Protein AF-A0A6G3XF36-F1 (afdb_monomer_lite)

InterPro domains:
  IPR011009 Protein kinase-like domain superfamily [SSF56112] (4-72)

Structure (mmCIF, N/CA/C/O backbone):
data_AF-A0A6G3XF36-F1
#
_entry.id   AF-A0A6G3XF36-F1
#
loop_
_atom_site.group_PDB
_atom_site.id
_atom_site.type_symbol
_atom_site.label_atom_id
_atom_site.label_alt_id
_atom_site.label_comp_id
_atom_site.label_asym_id
_atom_site.label_entity_id
_atom_site.label_seq_id
_atom_site.pdbx_PDB_ins_code
_atom_site.Cartn_x
_atom_site.Cartn_y
_atom_site.Cartn_z
_atom_site.occupancy
_atom_site.B_iso_or_equiv
_atom_site.auth_seq_id
_atom_site.auth_comp_id
_atom_site.auth_asym_id
_atom_site.auth_atom_id
_atom_site.pdbx_PDB_model_num
ATOM 1 N N . ARG A 1 1 ? -10.687 9.687 1.560 1.00 90.62 1 ARG A N 1
ATOM 2 C CA . ARG A 1 1 ? -11.734 8.916 2.274 1.00 90.62 1 ARG A CA 1
ATOM 3 C C . ARG A 1 1 ? -12.211 7.832 1.329 1.00 90.62 1 ARG A C 1
ATOM 5 O O . ARG A 1 1 ? -12.263 8.117 0.138 1.00 90.62 1 ARG A O 1
ATOM 12 N N . ASP A 1 2 ? -12.507 6.637 1.833 1.00 94.19 2 ASP A N 1
ATOM 13 C CA . ASP A 1 2 ? -13.164 5.598 1.037 1.00 94.19 2 ASP A CA 1
ATOM 14 C C . ASP A 1 2 ? -14.564 6.102 0.657 1.00 94.19 2 ASP A C 1
ATOM 16 O O . ASP A 1 2 ? -15.322 6.560 1.512 1.00 94.19 2 ASP A O 1
ATOM 20 N N . THR A 1 3 ? -14.885 6.094 -0.633 1.00 94.31 3 THR A N 1
ATOM 21 C CA . THR A 1 3 ? -16.155 6.617 -1.152 1.00 94.31 3 THR A CA 1
ATOM 22 C C . THR A 1 3 ? -17.332 5.672 -0.910 1.00 94.31 3 THR A C 1
ATOM 24 O O . THR A 1 3 ? -18.476 6.113 -0.978 1.00 94.31 3 THR A O 1
ATOM 27 N N . ARG A 1 4 ? -17.069 4.396 -0.602 1.00 94.94 4 ARG A N 1
ATOM 28 C CA . ARG A 1 4 ? -18.076 3.357 -0.338 1.00 94.94 4 ARG A CA 1
ATOM 29 C C . ARG A 1 4 ? -18.531 3.366 1.119 1.00 94.94 4 ARG A C 1
ATOM 31 O O . ARG A 1 4 ? -19.695 3.096 1.394 1.00 94.94 4 ARG A O 1
ATOM 38 N N . THR A 1 5 ? -17.617 3.665 2.043 1.00 94.88 5 THR A N 1
ATOM 39 C CA . THR A 1 5 ? -17.863 3.585 3.496 1.00 94.88 5 THR A CA 1
ATOM 40 C C . THR A 1 5 ? -17.775 4.934 4.212 1.00 94.88 5 THR A C 1
ATOM 42 O O . THR A 1 5 ? -18.265 5.072 5.328 1.00 94.88 5 THR A O 1
ATOM 45 N N . GLY A 1 6 ? -17.146 5.946 3.605 1.00 96.25 6 GLY A N 1
ATOM 46 C CA . GLY A 1 6 ? -16.864 7.241 4.237 1.00 96.25 6 GLY A CA 1
ATOM 47 C C . GLY A 1 6 ? -15.666 7.232 5.199 1.00 96.25 6 GLY A C 1
ATOM 48 O O . GLY A 1 6 ? -15.278 8.297 5.706 1.00 96.25 6 GLY A O 1
ATOM 49 N N . GLU A 1 7 ? -15.053 6.067 5.428 1.00 95.94 7 GLU A N 1
ATOM 50 C CA . GLU A 1 7 ? -13.922 5.896 6.340 1.00 95.94 7 GLU A CA 1
ATOM 51 C C . GLU A 1 7 ? -12.679 6.661 5.858 1.00 95.94 7 GLU A C 1
ATOM 53 O O . GLU A 1 7 ? -12.422 6.854 4.661 1.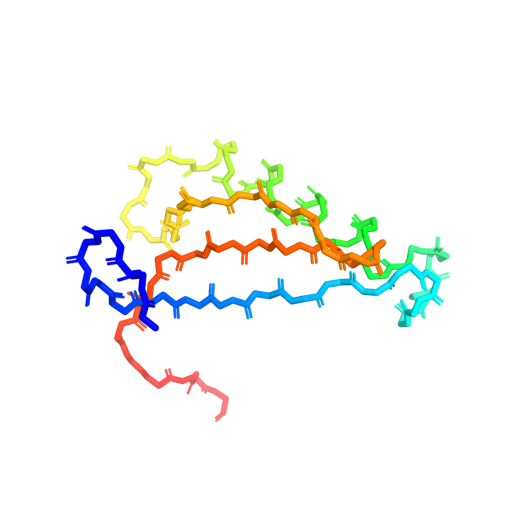00 95.94 7 GLU A O 1
ATOM 58 N N . GLN A 1 8 ? -11.882 7.137 6.814 1.00 97.69 8 GLN A N 1
ATOM 59 C CA . GLN A 1 8 ? -10.561 7.669 6.511 1.00 97.69 8 GLN A CA 1
ATOM 60 C C . GLN A 1 8 ? -9.598 6.505 6.270 1.00 97.69 8 GLN A C 1
ATOM 62 O O . GLN A 1 8 ? -9.598 5.520 7.002 1.00 97.69 8 GLN A O 1
ATOM 67 N N . VAL A 1 9 ? -8.774 6.636 5.237 1.00 97.88 9 VAL A N 1
ATOM 68 C CA . VAL A 1 9 ? -7.832 5.604 4.798 1.00 97.88 9 VAL A CA 1
ATOM 69 C C . VAL A 1 9 ? -6.497 6.246 4.455 1.00 97.88 9 VAL A C 1
ATOM 71 O O . VAL A 1 9 ? -6.443 7.443 4.152 1.00 97.88 9 VAL A O 1
ATOM 74 N N . VAL A 1 10 ? -5.438 5.446 4.485 1.00 97.62 10 VAL A N 1
ATOM 75 C CA . VAL A 1 10 ? -4.126 5.804 3.942 1.00 97.62 10 VAL A CA 1
ATOM 76 C C . VAL A 1 10 ? -4.000 5.161 2.570 1.00 97.62 10 VAL A C 1
ATOM 78 O O . VAL A 1 10 ? -4.203 3.959 2.433 1.00 97.62 10 VAL A O 1
ATOM 81 N N . LEU A 1 11 ? -3.668 5.963 1.562 1.00 97.56 11 LEU A N 1
ATOM 82 C CA . LEU A 1 11 ? -3.396 5.487 0.213 1.00 97.56 11 LEU A CA 1
ATOM 83 C C . LEU A 1 11 ? -1.890 5.550 -0.029 1.00 97.56 11 LEU A C 1
ATOM 85 O O . LEU A 1 11 ? -1.298 6.627 0.052 1.00 97.56 11 LEU A O 1
ATOM 89 N N . LYS A 1 12 ? -1.279 4.404 -0.321 1.00 98.38 12 LYS A N 1
ATOM 90 C CA . LYS A 1 12 ? 0.117 4.318 -0.750 1.00 98.38 12 LYS A CA 1
ATOM 91 C C . LYS A 1 12 ? 0.159 4.068 -2.247 1.00 98.38 12 LYS A C 1
ATOM 93 O O . LYS A 1 12 ? -0.512 3.159 -2.715 1.00 98.38 12 LYS A O 1
ATOM 98 N N . GLU A 1 13 ? 0.935 4.869 -2.968 1.00 98.44 13 GLU A N 1
ATOM 99 C CA . GLU A 1 13 ? 1.165 4.731 -4.409 1.00 98.44 13 GLU A CA 1
ATOM 100 C C . GLU A 1 13 ? 2.579 4.189 -4.647 1.00 98.44 13 GLU A C 1
ATOM 102 O O . GLU A 1 13 ? 3.557 4.742 -4.137 1.00 98.44 13 GLU A O 1
ATOM 107 N N . ALA A 1 14 ? 2.691 3.142 -5.457 1.00 98.19 14 ALA A N 1
ATOM 108 C CA . ALA A 1 14 ? 3.940 2.655 -6.013 1.00 98.19 14 ALA A CA 1
ATOM 109 C C . ALA A 1 14 ? 3.929 2.817 -7.530 1.00 98.19 14 ALA A C 1
ATOM 111 O O . ALA A 1 14 ? 3.060 2.304 -8.231 1.00 98.19 14 ALA A O 1
ATOM 112 N N . ARG A 1 15 ? 4.932 3.534 -8.032 1.00 97.69 15 ARG A N 1
ATOM 113 C CA . ARG A 1 15 ? 5.135 3.748 -9.464 1.00 97.69 15 ARG A CA 1
ATOM 114 C C . ARG A 1 15 ? 6.178 2.750 -9.966 1.00 97.69 15 ARG A C 1
ATOM 116 O O . ARG A 1 15 ? 7.235 2.667 -9.329 1.00 97.69 15 ARG A O 1
ATOM 123 N N . PRO A 1 16 ? 5.927 2.023 -11.067 1.00 97.06 16 PRO A N 1
ATOM 124 C CA . PRO A 1 16 ? 6.898 1.089 -11.625 1.00 97.06 16 PRO A CA 1
ATOM 125 C C . PRO A 1 16 ? 8.266 1.741 -11.813 1.00 97.06 16 PRO A C 1
ATOM 127 O O . PRO A 1 16 ? 8.359 2.897 -12.238 1.00 97.06 16 PRO A O 1
ATOM 130 N N . TYR A 1 17 ? 9.328 1.012 -11.466 1.00 94.94 17 TYR A N 1
ATOM 131 C CA . TYR A 1 17 ? 10.728 1.432 -11.622 1.00 94.94 17 TYR A CA 1
ATOM 132 C C . TYR A 1 17 ? 11.164 2.647 -10.780 1.00 94.94 17 TYR A C 1
ATOM 134 O O . TYR A 1 17 ? 12.332 3.041 -10.820 1.00 94.94 17 TYR A O 1
ATOM 142 N N . ALA A 1 18 ? 10.269 3.248 -9.992 1.00 96.06 18 ALA A N 1
ATOM 143 C CA . ALA A 1 18 ? 10.598 4.372 -9.127 1.00 96.06 18 ALA A CA 1
ATOM 144 C C . ALA A 1 18 ? 11.186 3.907 -7.789 1.00 96.06 18 ALA A C 1
ATOM 146 O O . ALA A 1 18 ? 10.826 2.859 -7.254 1.00 96.06 18 ALA A O 1
ATOM 147 N N . GLY A 1 19 ? 12.049 4.739 -7.196 1.00 90.19 19 GLY A N 1
ATOM 148 C CA . GLY A 1 19 ? 12.555 4.521 -5.840 1.00 90.19 19 GLY A CA 1
ATOM 149 C C . GLY A 1 19 ? 13.286 3.189 -5.678 1.00 90.19 19 GLY A C 1
ATOM 150 O O . GLY A 1 19 ? 12.987 2.450 -4.740 1.00 90.19 19 GLY A O 1
ATOM 151 N N . LEU A 1 20 ? 14.192 2.885 -6.609 1.00 93.50 20 LEU A N 1
ATOM 152 C CA . LEU A 1 20 ? 15.081 1.731 -6.527 1.00 93.50 20 LEU A CA 1
ATOM 153 C C . LEU A 1 20 ? 15.894 1.789 -5.231 1.00 93.50 20 LEU A C 1
ATOM 155 O O . LEU A 1 20 ? 16.610 2.759 -4.972 1.00 93.50 20 LEU A O 1
ATOM 159 N N . ALA A 1 21 ? 15.765 0.748 -4.419 1.00 89.81 21 ALA A N 1
ATOM 160 C CA . ALA A 1 21 ? 16.598 0.534 -3.250 1.00 89.81 21 ALA A CA 1
ATOM 161 C C . ALA A 1 21 ? 17.927 -0.141 -3.638 1.00 89.81 21 ALA A C 1
ATOM 163 O O . ALA A 1 21 ? 18.116 -0.599 -4.765 1.00 89.81 21 ALA A O 1
ATOM 164 N N . ALA A 1 22 ? 18.867 -0.205 -2.691 1.00 91.81 22 ALA A N 1
ATOM 165 C CA . ALA A 1 22 ? 20.185 -0.807 -2.913 1.00 91.81 22 ALA A CA 1
ATOM 166 C C . ALA A 1 22 ? 20.125 -2.306 -3.277 1.00 91.81 22 ALA A C 1
ATOM 168 O O . ALA A 1 22 ? 21.053 -2.823 -3.889 1.00 91.81 22 ALA A O 1
ATOM 169 N N . ASP A 1 23 ? 19.034 -2.993 -2.926 1.00 92.56 23 ASP A N 1
ATOM 170 C CA . ASP A 1 23 ? 18.749 -4.387 -3.288 1.00 92.56 23 ASP A CA 1
ATOM 171 C C . ASP A 1 23 ? 18.111 -4.533 -4.686 1.00 92.56 23 ASP A C 1
ATOM 173 O O . ASP A 1 23 ? 17.745 -5.637 -5.084 1.00 92.56 23 ASP A O 1
ATOM 177 N N . GLY A 1 24 ? 17.949 -3.429 -5.424 1.00 92.62 24 GLY A N 1
ATOM 178 C CA . GLY A 1 24 ? 17.299 -3.395 -6.732 1.00 92.62 24 GLY A CA 1
ATOM 179 C C . GLY A 1 24 ? 15.769 -3.435 -6.682 1.00 92.62 24 GLY A C 1
ATOM 180 O O . GLY A 1 24 ? 15.141 -3.447 -7.739 1.00 92.62 24 GLY A O 1
ATOM 181 N N . ALA A 1 25 ? 15.148 -3.439 -5.497 1.00 95.81 25 ALA A N 1
ATOM 182 C CA . ALA A 1 25 ? 13.695 -3.415 -5.383 1.00 95.81 25 ALA A CA 1
ATOM 183 C C . ALA A 1 25 ? 13.148 -2.024 -5.720 1.00 95.81 25 ALA A C 1
ATOM 185 O O . ALA A 1 25 ? 13.523 -1.026 -5.096 1.00 95.81 25 ALA A O 1
ATOM 186 N N . ASP A 1 26 ? 12.230 -1.959 -6.680 1.00 97.00 26 ASP A N 1
ATOM 187 C CA . ASP A 1 26 ? 11.490 -0.738 -6.975 1.00 97.00 26 ASP A CA 1
ATOM 188 C C . ASP A 1 26 ? 10.336 -0.521 -5.980 1.00 97.00 26 ASP A C 1
ATOM 190 O O . ASP A 1 26 ? 10.154 -1.257 -5.001 1.00 97.00 26 ASP A O 1
ATOM 194 N N . ALA A 1 27 ? 9.569 0.547 -6.182 1.00 97.44 27 ALA A N 1
ATOM 195 C CA . ALA A 1 27 ? 8.432 0.865 -5.333 1.00 97.44 27 ALA A CA 1
ATOM 196 C C . ALA A 1 27 ? 7.363 -0.237 -5.337 1.00 97.44 27 ALA A C 1
ATOM 198 O O . ALA A 1 27 ? 6.772 -0.478 -4.286 1.00 97.44 27 ALA A O 1
ATOM 199 N N . VAL A 1 28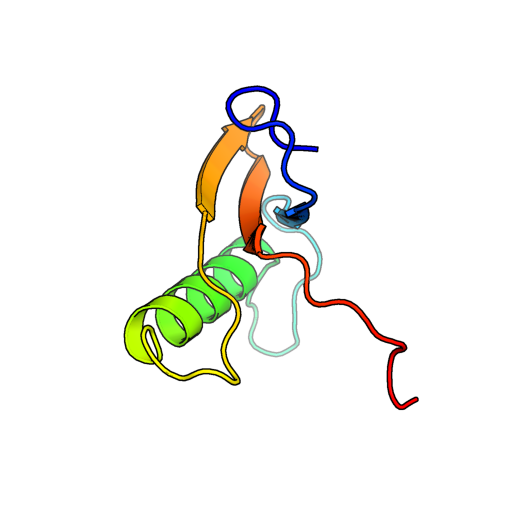 ? 7.135 -0.915 -6.466 1.00 98.19 28 VAL A N 1
ATOM 200 C CA . VAL A 1 28 ? 6.116 -1.970 -6.586 1.00 98.19 28 VAL A CA 1
ATOM 201 C C . VAL A 1 28 ? 6.534 -3.185 -5.769 1.00 98.19 28 VAL A C 1
ATOM 203 O O . VAL A 1 28 ? 5.778 -3.644 -4.914 1.00 98.19 28 VAL A O 1
ATOM 206 N N . ALA A 1 29 ? 7.780 -3.638 -5.927 1.00 97.94 29 ALA A N 1
ATOM 207 C CA . ALA A 1 29 ? 8.319 -4.745 -5.144 1.00 97.94 29 ALA A CA 1
ATOM 208 C C . ALA A 1 29 ? 8.278 -4.458 -3.632 1.00 97.94 29 ALA A C 1
ATOM 210 O O . ALA A 1 29 ? 7.984 -5.348 -2.833 1.00 97.94 29 ALA A O 1
ATOM 211 N N . ARG A 1 30 ? 8.550 -3.214 -3.217 1.00 97.25 30 ARG A N 1
ATOM 212 C CA . ARG A 1 30 ? 8.455 -2.814 -1.803 1.00 97.25 30 ARG A CA 1
ATOM 213 C C . ARG A 1 30 ? 7.012 -2.769 -1.305 1.00 97.25 30 ARG A C 1
ATOM 215 O O . ARG A 1 30 ? 6.762 -3.222 -0.189 1.00 97.25 30 ARG A O 1
ATOM 222 N N . LEU A 1 31 ? 6.083 -2.267 -2.116 1.00 98.25 31 LEU A N 1
ATOM 223 C CA . LEU A 1 31 ? 4.667 -2.205 -1.759 1.00 98.25 31 LEU A CA 1
ATOM 224 C C . LEU A 1 31 ? 4.069 -3.608 -1.599 1.00 98.25 31 LEU A C 1
ATOM 226 O O . LEU A 1 31 ? 3.343 -3.848 -0.638 1.00 98.25 31 LEU A O 1
ATOM 230 N N . GLU A 1 32 ? 4.437 -4.555 -2.465 1.00 98.12 32 GLU A N 1
ATOM 231 C CA . GLU A 1 32 ? 3.947 -5.935 -2.359 1.00 98.12 32 GLU A CA 1
ATOM 232 C C . GLU A 1 32 ? 4.527 -6.695 -1.165 1.00 98.12 32 GLU A C 1
ATOM 234 O O . GLU A 1 32 ? 3.823 -7.468 -0.507 1.00 98.12 32 GLU A O 1
ATOM 239 N N . ARG A 1 33 ? 5.795 -6.446 -0.812 1.00 98.12 33 ARG A N 1
ATOM 240 C CA . ARG A 1 33 ? 6.370 -6.976 0.436 1.00 98.12 33 ARG A CA 1
ATOM 241 C C . ARG A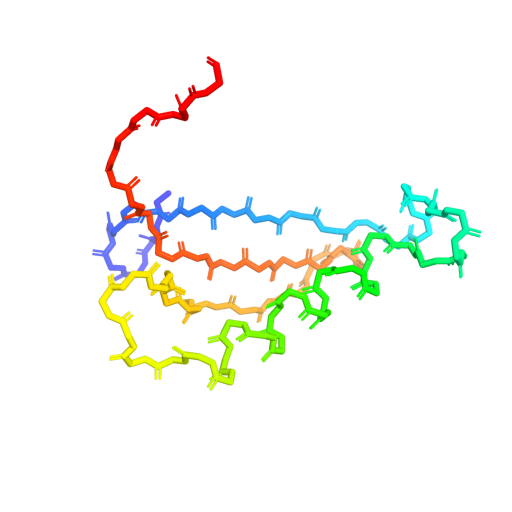 1 33 ? 5.619 -6.450 1.657 1.00 98.12 33 ARG A C 1
ATOM 243 O O . ARG A 1 33 ? 5.334 -7.221 2.569 1.00 98.12 33 ARG A O 1
ATOM 250 N N . GLU A 1 34 ? 5.294 -5.157 1.670 1.00 98.50 34 GLU A N 1
ATOM 251 C CA . GLU A 1 34 ? 4.512 -4.556 2.750 1.00 98.50 34 GLU A CA 1
ATOM 252 C C . GLU A 1 34 ? 3.117 -5.180 2.840 1.00 98.50 34 GLU A C 1
ATOM 254 O O . GLU A 1 34 ? 2.725 -5.629 3.917 1.00 98.50 34 GLU A O 1
ATOM 259 N N . ARG A 1 35 ? 2.396 -5.272 1.718 1.00 98.56 35 ARG A N 1
ATOM 260 C CA . ARG A 1 35 ? 1.090 -5.935 1.659 1.00 98.56 35 ARG A CA 1
ATOM 261 C C . ARG A 1 35 ? 1.164 -7.355 2.222 1.00 98.56 35 ARG A C 1
ATOM 263 O O . ARG A 1 35 ? 0.386 -7.690 3.109 1.00 98.56 35 ARG A O 1
ATOM 270 N N . THR A 1 36 ? 2.126 -8.154 1.758 1.00 98.56 36 THR A N 1
ATOM 271 C CA . THR A 1 36 ? 2.313 -9.543 2.206 1.00 98.56 36 THR A CA 1
ATOM 272 C C . THR A 1 36 ? 2.520 -9.619 3.720 1.00 98.56 36 THR A C 1
ATOM 274 O O . THR A 1 36 ? 1.903 -10.445 4.388 1.00 98.56 36 THR A O 1
ATOM 277 N N . ALA A 1 37 ? 3.365 -8.749 4.283 1.00 98.56 37 ALA A N 1
ATOM 278 C CA . ALA A 1 37 ? 3.613 -8.720 5.723 1.00 98.56 37 ALA A CA 1
ATOM 279 C C . ALA A 1 37 ? 2.362 -8.314 6.521 1.00 98.56 37 ALA A C 1
ATOM 281 O O . ALA A 1 37 ? 2.062 -8.927 7.545 1.00 98.56 37 ALA A O 1
ATOM 282 N N . LEU A 1 38 ? 1.613 -7.313 6.049 1.00 98.50 38 LEU A N 1
ATOM 283 C CA . LEU A 1 38 ? 0.370 -6.869 6.687 1.00 98.50 38 LEU A CA 1
ATOM 284 C C . LEU A 1 38 ? -0.714 -7.953 6.647 1.00 98.50 38 LEU A C 1
ATOM 286 O O . LEU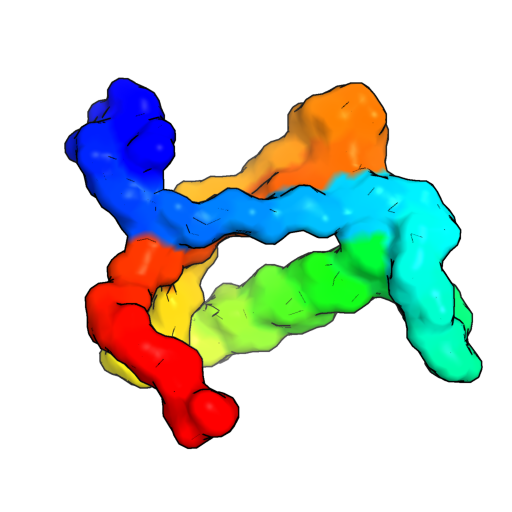 A 1 38 ? -1.386 -8.175 7.650 1.00 98.50 38 LEU A O 1
ATOM 290 N N . GLU A 1 39 ? -0.862 -8.655 5.522 1.00 98.12 39 GLU A N 1
ATOM 291 C CA . GLU A 1 39 ? -1.803 -9.773 5.383 1.00 98.12 39 GLU A CA 1
ATOM 292 C C . GLU A 1 39 ? -1.425 -10.952 6.294 1.00 98.12 39 GLU A C 1
ATOM 294 O O . GLU A 1 39 ? -2.297 -11.541 6.930 1.00 98.12 39 GLU A O 1
ATOM 299 N N . GLN A 1 40 ? -0.131 -11.269 6.422 1.00 98.44 40 GLN A N 1
ATOM 300 C CA . GLN A 1 40 ? 0.349 -12.330 7.319 1.00 98.44 40 GLN A CA 1
ATOM 301 C C . GLN A 1 40 ? 0.145 -12.010 8.804 1.00 98.44 40 GLN A C 1
ATOM 303 O O . GLN A 1 40 ? -0.043 -12.921 9.608 1.00 98.44 40 GLN A O 1
ATOM 308 N N . LEU A 1 41 ? 0.193 -10.730 9.172 1.00 98.31 41 LEU A N 1
ATOM 309 C CA . LEU A 1 41 ? 0.026 -10.258 10.548 1.00 98.31 41 LEU A CA 1
ATOM 310 C C . LEU A 1 41 ? -1.406 -9.778 10.846 1.00 98.31 41 LEU A C 1
ATOM 312 O O . LEU A 1 41 ? -1.651 -9.149 11.879 1.00 98.31 41 LEU A O 1
ATOM 316 N N . ALA A 1 42 ? -2.355 -10.054 9.949 1.00 97.25 42 ALA A N 1
ATOM 317 C CA . ALA A 1 42 ? -3.738 -9.631 10.098 1.00 97.25 42 ALA A CA 1
ATOM 318 C C . ALA A 1 42 ? -4.384 -10.214 11.368 1.00 97.25 42 ALA A C 1
ATOM 320 O O . ALA A 1 42 ? -4.163 -11.366 11.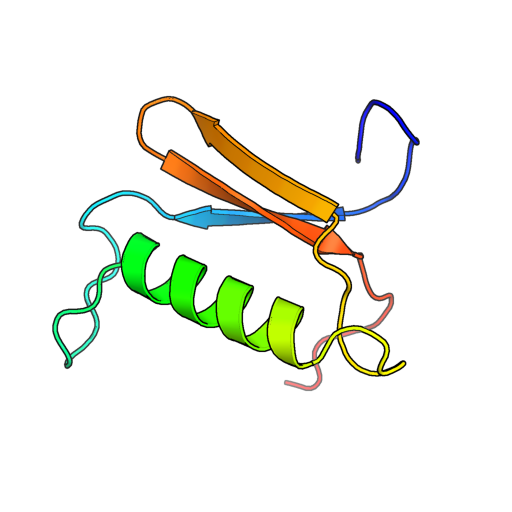739 1.00 97.25 42 ALA A O 1
ATOM 321 N N . GLY A 1 43 ? -5.223 -9.406 12.023 1.00 94.75 43 GLY A N 1
ATOM 322 C CA . GLY A 1 43 ? -5.926 -9.776 13.257 1.00 94.75 43 GLY A CA 1
ATOM 323 C C . GLY A 1 43 ? -5.235 -9.327 14.548 1.00 94.75 43 GLY A C 1
ATOM 324 O O . GLY A 1 43 ? -5.819 -9.473 15.617 1.00 94.75 43 GLY A O 1
ATOM 325 N N . LEU A 1 44 ? -4.031 -8.753 14.467 1.00 97.06 44 LEU A N 1
ATOM 326 C CA . LEU A 1 44 ? -3.389 -8.083 15.597 1.00 97.06 44 LEU A CA 1
ATOM 327 C C . LEU A 1 44 ? -3.864 -6.628 15.704 1.00 97.06 44 LEU A C 1
ATOM 329 O O . LEU A 1 44 ? -3.837 -5.897 14.717 1.00 97.06 44 LEU A O 1
ATOM 333 N N . ASP A 1 45 ? -4.198 -6.175 16.914 1.00 93.50 45 ASP A N 1
ATOM 334 C CA . ASP A 1 45 ? -4.681 -4.803 17.161 1.00 93.50 45 ASP A CA 1
ATOM 335 C C . ASP A 1 45 ? -3.672 -3.712 16.762 1.00 93.50 45 ASP A C 1
ATOM 337 O O . ASP A 1 45 ? -4.043 -2.569 16.497 1.00 93.50 45 ASP A O 1
ATOM 341 N N . CYS A 1 46 ? -2.381 -4.050 16.727 1.00 93.12 46 CYS A N 1
ATOM 342 C CA . CYS A 1 46 ? -1.302 -3.127 16.384 1.00 93.12 46 CYS A CA 1
ATOM 343 C C . CYS A 1 46 ? -0.974 -3.068 14.884 1.00 93.12 46 CYS A C 1
ATOM 345 O O . CYS A 1 46 ? -0.108 -2.286 14.490 1.00 93.12 46 CYS A O 1
ATOM 347 N N . VAL A 1 47 ? -1.631 -3.877 14.048 1.00 96.94 47 VAL A N 1
ATOM 348 C CA . VAL A 1 47 ? -1.355 -3.966 12.609 1.00 96.94 47 VAL A CA 1
ATOM 349 C C . VAL A 1 47 ? -2.512 -3.335 11.832 1.00 96.94 47 VAL A C 1
ATOM 351 O O . VAL A 1 47 ? -3.659 -3.741 12.011 1.00 96.94 47 VAL A O 1
ATOM 354 N N . PRO A 1 48 ? -2.259 -2.344 10.956 1.00 97.06 48 PRO A N 1
ATOM 355 C CA . PRO A 1 48 ? -3.326 -1.730 10.178 1.00 97.06 48 PRO A CA 1
ATOM 356 C C . PRO A 1 48 ? -3.894 -2.723 9.159 1.00 97.06 48 PRO A C 1
ATOM 358 O O . PRO A 1 48 ? -3.151 -3.369 8.420 1.00 97.06 48 PRO A O 1
ATOM 361 N N . ALA A 1 49 ? -5.222 -2.800 9.069 1.00 97.06 49 ALA A N 1
ATOM 362 C CA . ALA A 1 49 ? -5.881 -3.661 8.093 1.00 97.06 49 ALA A CA 1
ATOM 363 C C . ALA A 1 49 ? -5.674 -3.165 6.650 1.00 97.06 49 ALA A C 1
ATOM 365 O O . ALA A 1 49 ? -5.853 -1.975 6.363 1.00 97.06 49 ALA A O 1
ATOM 366 N N . VAL A 1 50 ? -5.391 -4.094 5.733 1.00 98.19 50 VAL A N 1
ATOM 367 C CA . VAL A 1 50 ? -5.469 -3.860 4.283 1.00 98.19 50 VAL A CA 1
ATOM 368 C C . VAL A 1 50 ? -6.942 -3.746 3.889 1.00 98.19 50 VAL A C 1
ATOM 370 O O . VAL A 1 50 ? -7.736 -4.640 4.171 1.00 98.19 50 VAL A O 1
ATOM 373 N N . ARG A 1 51 ? -7.325 -2.619 3.284 1.00 97.44 51 ARG A N 1
ATOM 374 C CA . ARG A 1 51 ? -8.710 -2.322 2.885 1.00 97.44 51 ARG A CA 1
ATOM 375 C C . ARG A 1 51 ? -8.965 -2.568 1.407 1.00 97.44 51 ARG A C 1
ATOM 377 O O . ARG A 1 51 ? -10.073 -2.953 1.056 1.00 97.44 51 ARG A O 1
ATOM 384 N N . ASP A 1 52 ? -7.968 -2.323 0.564 1.00 97.62 52 ASP A N 1
ATOM 385 C CA . ASP A 1 52 ? -8.071 -2.514 -0.881 1.00 97.62 52 ASP A CA 1
ATOM 386 C C . ASP A 1 52 ? -6.686 -2.533 -1.538 1.00 97.62 52 ASP A C 1
ATOM 388 O O . ASP A 1 52 ? -5.723 -1.983 -0.989 1.00 97.62 52 ASP A O 1
ATOM 392 N N . VAL A 1 53 ? -6.611 -3.121 -2.731 1.00 98.25 53 VAL A N 1
ATOM 393 C CA . VAL A 1 53 ? -5.431 -3.109 -3.604 1.00 98.25 53 VAL A CA 1
ATOM 394 C C . VAL A 1 53 ? -5.908 -2.975 -5.042 1.00 98.25 53 VAL A C 1
ATOM 396 O O . VAL A 1 53 ? -6.746 -3.754 -5.491 1.00 98.25 53 VAL A O 1
ATOM 399 N N . PHE A 1 54 ? -5.379 -1.999 -5.774 1.00 98.12 54 PHE A N 1
ATOM 400 C CA . PHE A 1 54 ? -5.771 -1.777 -7.164 1.00 98.12 54 PHE A CA 1
ATOM 401 C C . PHE A 1 54 ? -4.678 -1.075 -7.967 1.00 98.12 54 PHE A C 1
ATOM 403 O O . PHE A 1 54 ? -3.731 -0.523 -7.409 1.00 98.12 54 PHE A O 1
ATOM 410 N N . GLU A 1 55 ? -4.844 -1.067 -9.287 1.00 98.19 55 GLU A N 1
ATOM 411 C CA . GLU A 1 55 ? -3.930 -0.422 -10.224 1.00 98.19 55 GLU A CA 1
ATOM 412 C C . GLU A 1 55 ? -4.643 0.672 -11.029 1.00 98.19 55 GLU A C 1
ATOM 414 O O . GLU A 1 55 ? -5.805 0.518 -11.416 1.00 98.19 55 GLU A O 1
ATOM 419 N N . VAL A 1 56 ? -3.951 1.785 -11.291 1.00 97.88 56 VAL A N 1
ATOM 420 C CA . VAL A 1 56 ? -4.413 2.854 -12.196 1.00 97.88 56 VAL A CA 1
ATOM 421 C C . VAL A 1 56 ? -3.228 3.377 -12.993 1.00 97.88 56 VAL A C 1
ATOM 423 O O . VAL A 1 56 ? -2.291 3.912 -12.409 1.00 97.88 56 VAL A O 1
ATOM 426 N N . GLY A 1 57 ? -3.285 3.268 -14.324 1.00 95.50 57 GLY A N 1
ATOM 427 C CA . GLY A 1 57 ? -2.217 3.764 -15.201 1.00 95.50 57 GLY A CA 1
ATOM 428 C C . GLY A 1 57 ? -0.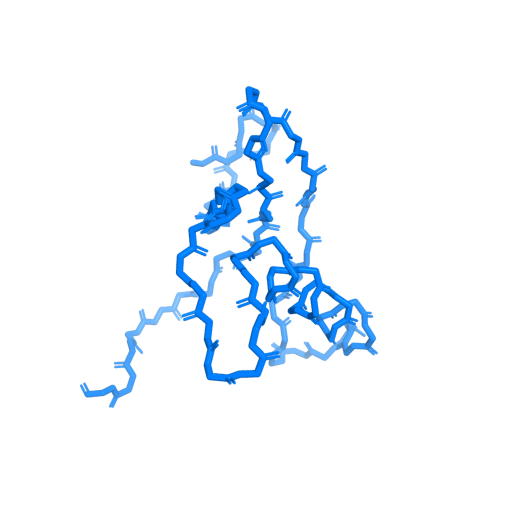847 3.192 -14.828 1.00 95.50 57 GLY A C 1
ATOM 429 O O . GLY A 1 57 ? 0.089 3.955 -14.620 1.00 95.50 57 GLY A O 1
ATOM 430 N N . ASP A 1 58 ? -0.781 1.869 -14.660 1.00 95.50 58 ASP A N 1
ATOM 431 C CA . ASP A 1 58 ? 0.382 1.083 -14.215 1.00 95.50 58 ASP A CA 1
ATOM 432 C C . ASP A 1 58 ? 0.882 1.378 -12.790 1.00 95.50 58 ASP A C 1
ATOM 434 O O . ASP A 1 58 ? 1.851 0.779 -12.334 1.00 95.50 58 ASP A O 1
ATOM 438 N N . HIS A 1 59 ? 0.246 2.284 -12.047 1.00 97.94 59 HIS A N 1
ATOM 439 C CA . HIS A 1 59 ? 0.614 2.545 -10.660 1.00 97.94 59 HIS A CA 1
ATOM 440 C C . HIS A 1 59 ? -0.157 1.622 -9.728 1.00 97.94 59 HIS A C 1
ATOM 442 O O . HIS A 1 59 ? -1.373 1.480 -9.852 1.00 97.94 59 HIS A O 1
ATOM 448 N N . HIS A 1 60 ? 0.547 1.053 -8.758 1.00 98.50 60 HIS A N 1
ATOM 449 C CA . HIS A 1 60 ? -0.014 0.150 -7.766 1.00 98.50 60 HIS A CA 1
ATOM 450 C C . HIS A 1 60 ? -0.417 0.943 -6.530 1.00 98.50 60 HIS A C 1
ATOM 452 O O . HIS A 1 60 ? 0.349 1.768 -6.026 1.00 98.50 60 HIS A O 1
ATOM 458 N N . PHE A 1 61 ? -1.610 0.673 -6.018 1.00 98.56 61 PHE A N 1
ATOM 459 C CA . PHE A 1 61 ? -2.150 1.332 -4.845 1.00 98.56 61 PHE A CA 1
ATOM 460 C C . PHE A 1 61 ? -2.471 0.321 -3.752 1.00 98.56 61 PHE A C 1
ATOM 462 O O . PHE A 1 61 ? -3.158 -0.669 -3.993 1.00 98.56 61 PHE A O 1
ATOM 469 N N . LEU A 1 62 ? -2.014 0.612 -2.534 1.00 98.75 62 LEU A N 1
ATOM 470 C CA . LEU A 1 62 ? -2.367 -0.123 -1.322 1.00 98.75 62 LEU A CA 1
ATOM 471 C C . LEU A 1 62 ? -3.169 0.802 -0.407 1.00 98.75 62 LEU A C 1
ATOM 473 O O . LEU A 1 62 ? -2.679 1.855 0.017 1.00 98.75 62 LEU A O 1
ATOM 477 N N . VAL A 1 63 ? -4.406 0.410 -0.110 1.00 98.38 63 VAL A N 1
ATOM 478 C CA . VAL A 1 63 ? -5.294 1.138 0.797 1.00 98.38 63 VAL A CA 1
ATOM 479 C C . VAL A 1 63 ? -5.223 0.494 2.169 1.00 98.38 63 VAL A C 1
ATOM 481 O O . VAL A 1 63 ? -5.555 -0.679 2.331 1.00 98.38 63 VAL A O 1
ATOM 484 N N . LEU A 1 64 ? -4.831 1.271 3.173 1.00 98.25 64 LEU A N 1
ATOM 485 C CA . LEU A 1 64 ? -4.730 0.824 4.557 1.00 98.25 64 LEU A CA 1
ATOM 486 C C . LEU A 1 64 ? -5.727 1.554 5.452 1.00 98.25 64 LEU A C 1
ATOM 488 O O . LEU A 1 64 ? -6.108 2.704 5.204 1.00 98.25 64 LEU A O 1
ATOM 492 N N . GLN A 1 65 ? -6.103 0.891 6.542 1.00 97.56 65 GLN A N 1
ATOM 493 C CA . GLN A 1 65 ? -6.766 1.520 7.676 1.00 97.56 65 GLN A CA 1
ATOM 494 C C . GLN A 1 65 ? -5.982 2.753 8.140 1.00 97.56 65 GLN A C 1
ATOM 496 O O . GLN A 1 65 ? -4.766 2.705 8.327 1.00 97.56 65 GLN A O 1
ATOM 501 N N . TYR A 1 66 ? -6.691 3.855 8.377 1.00 96.62 66 TYR A N 1
ATOM 502 C CA . TYR A 1 66 ? -6.110 5.006 9.053 1.00 96.62 66 TYR A CA 1
ATOM 503 C C . TYR A 1 66 ? -6.039 4.760 10.565 1.00 96.62 66 TYR A C 1
ATOM 505 O O . TYR A 1 66 ? -7.057 4.472 11.195 1.00 96.62 66 TYR A O 1
ATOM 513 N N . ILE A 1 67 ? -4.844 4.905 11.142 1.00 94.00 67 ILE A N 1
ATOM 514 C CA . ILE A 1 67 ? -4.620 4.850 12.589 1.00 94.00 67 ILE A CA 1
ATOM 515 C C . ILE A 1 67 ? -4.443 6.287 13.102 1.00 94.00 67 ILE A C 1
ATOM 517 O O . ILE A 1 67 ? -3.508 6.966 12.671 1.00 94.00 67 ILE A O 1
ATOM 521 N N . PRO A 1 68 ? -5.324 6.779 13.992 1.00 92.94 68 PRO A N 1
ATOM 522 C CA . PRO A 1 68 ? -5.177 8.102 14.586 1.00 92.94 68 PRO A CA 1
ATOM 523 C C . PRO A 1 68 ? -3.915 8.191 15.446 1.00 92.94 68 PRO A C 1
ATOM 525 O O . PRO A 1 68 ? -3.642 7.307 16.254 1.00 92.94 68 PRO A O 1
ATOM 528 N N . GLY A 1 69 ? -3.175 9.287 15.312 1.00 91.19 69 GLY A N 1
ATOM 529 C CA . GLY A 1 69 ? -1.986 9.548 16.114 1.00 91.19 69 GLY A CA 1
ATOM 530 C C . GLY A 1 69 ? -0.993 10.445 15.392 1.00 91.19 69 GLY A C 1
ATOM 531 O O . GLY A 1 69 ? -1.229 10.897 14.270 1.00 91.19 69 GLY A O 1
ATOM 532 N N . THR A 1 70 ? 0.128 10.699 16.053 1.00 90.94 70 THR A N 1
ATOM 533 C CA . THR A 1 70 ? 1.282 11.380 15.469 1.00 90.94 70 THR A CA 1
ATOM 534 C C . THR A 1 70 ? 2.407 10.380 15.266 1.00 90.94 70 THR A C 1
ATOM 536 O O . THR A 1 70 ? 2.560 9.432 16.036 1.00 90.94 70 THR A O 1
ATOM 539 N N . THR A 1 71 ? 3.214 10.597 14.231 1.00 88.69 71 THR A N 1
ATOM 540 C CA . THR A 1 71 ? 4.481 9.879 14.084 1.00 88.69 71 THR A CA 1
ATOM 541 C C . THR A 1 71 ? 5.357 10.140 15.307 1.00 88.69 71 THR A C 1
ATOM 543 O O . THR A 1 71 ? 5.362 11.253 15.825 1.00 88.69 71 THR A O 1
ATOM 546 N N . LEU A 1 72 ? 6.100 9.130 15.754 1.00 89.12 72 LEU A N 1
ATOM 547 C CA . LEU A 1 72 ? 6.943 9.215 16.952 1.00 89.12 72 LEU A CA 1
ATOM 548 C C . LEU A 1 72 ? 8.245 10.026 16.746 1.00 89.12 72 LEU A C 1
ATOM 550 O O . LEU A 1 72 ? 8.968 10.251 17.709 1.00 89.12 72 LEU A O 1
ATOM 554 N N . ASN A 1 73 ? 8.548 10.425 15.507 1.00 65.19 73 ASN A N 1
ATOM 555 C CA . ASN A 1 73 ? 9.847 10.972 15.091 1.00 65.19 73 ASN A CA 1
ATOM 556 C C . ASN A 1 73 ? 10.139 12.385 15.603 1.00 65.19 73 ASN A C 1
ATOM 558 O O . ASN A 1 73 ? 9.219 13.231 15.536 1.00 65.19 73 ASN A O 1
#

Foldseek 3Di:
DPPVPPADKDKDKFAPPDPQDPVRDGSVNVVVVVVVVLVVVPPDPPGWDFDDWDDDPRMTMTITHDDDDDDPD

Sequence (73 aa):
RDTRTGEQVVLKEARPYAGLAADGADAVARLERERTALEQLAGLDCVPAVRDVFEVGDHHFLVLQYIPGTTLN

Organism: NCBI:txid2706086

pLDDT: mean 95.74, std 4.47, range [65.19, 98.75]

Secondary structure (DSSP, 8-state):
--TTT---EEEEEE-TT-S--TTS--HHHHHHHHHHHHHHTTT-TTSPPEEEEEEETTEEEEEEEPPPS----

Radius of gyration: 13.35 Å; chains: 1; bounding box: 38×24×32 Å